Protein AF-A0AAE9D8G5-F1 (afdb_monomer_lite)

Organism: Caenorhabditis briggsae (NCBI:txid6238)

Secondary structure (DSSP, 8-state):
-------------------------HHHHHHHHHHHHHHTT---TT-STT-HHHHHHHHHHHHTTTHHHHHHHHHHHHHHHHHHGGGHHHHT-HHHHHHTT--HHHHHHHHHHHHHHHHIIIIITTT---STTHHHHHHHHHHHTT--

pLDDT: mean 81.02, std 20.53, range [37.41, 98.12]

Radius of gyration: 24.24 Å; chains: 1; bounding box: 33×82×68 Å

Sequence (148 aa):
MKFKVSILLIFGFLIGSASSSNLCISKTLSFCQYGFNQNLNVTSTTADWTNPGTLSFIIRSYYLQGIDGLLSVCNARQQFAQCLGDQYDSCMSKLNFIASGESPEDAQAYVQLFRTMEFDCDGGFIRETKILPFFWILKIFENSKKTF

Structure (mmCIF, N/CA/C/O backbone):
data_AF-A0AAE9D8G5-F1
#
_entry.id   AF-A0AAE9D8G5-F1
#
loop_
_atom_site.group_PDB
_atom_site.id
_atom_site.type_symbol
_atom_site.label_atom_id
_atom_site.label_alt_id
_atom_site.label_comp_id
_atom_site.label_asym_id
_atom_site.label_entity_id
_atom_site.label_seq_id
_atom_site.pdbx_PDB_ins_code
_atom_site.Cartn_x
_atom_site.Cartn_y
_atom_site.Cartn_z
_atom_site.occupancy
_atom_site.B_iso_or_equiv
_atom_site.auth_seq_id
_atom_site.auth_comp_id
_atom_site.auth_asym_id
_atom_site.auth_atom_id
_atom_site.pdbx_PDB_model_num
ATOM 1 N N . MET A 1 1 ? 1.315 -71.826 -17.702 1.00 37.41 1 MET A N 1
ATOM 2 C CA . MET A 1 1 ? 1.881 -70.710 -16.910 1.00 37.41 1 MET A CA 1
ATOM 3 C C . MET A 1 1 ? 3.084 -70.136 -17.647 1.00 37.41 1 MET A C 1
ATOM 5 O O . MET A 1 1 ? 4.025 -70.875 -17.896 1.00 37.41 1 MET A O 1
ATOM 9 N N . LYS A 1 2 ? 3.047 -68.858 -18.040 1.00 40.84 2 LYS A N 1
ATOM 10 C CA . LYS A 1 2 ? 4.221 -68.101 -18.507 1.00 40.84 2 LYS A CA 1
ATOM 11 C C . LYS A 1 2 ? 4.144 -66.714 -17.870 1.00 40.84 2 LYS A C 1
ATOM 13 O O . LYS A 1 2 ? 3.347 -65.888 -18.300 1.00 40.84 2 LYS A O 1
ATOM 18 N N . PHE A 1 3 ? 4.909 -66.508 -16.802 1.00 43.47 3 PHE A N 1
ATOM 19 C CA . PHE A 1 3 ? 5.072 -65.204 -16.162 1.00 43.47 3 PHE A CA 1
ATOM 20 C C . PHE A 1 3 ? 5.901 -64.314 -17.093 1.00 43.47 3 PHE A C 1
ATOM 22 O O . PHE A 1 3 ? 7.078 -64.586 -17.322 1.00 43.47 3 PHE A O 1
ATOM 29 N N . LYS A 1 4 ? 5.288 -63.273 -17.663 1.00 51.34 4 LYS A N 1
ATOM 30 C CA . LYS A 1 4 ? 6.019 -62.200 -18.342 1.00 51.34 4 LYS A CA 1
ATOM 31 C C . LYS A 1 4 ? 6.339 -61.121 -17.312 1.00 51.34 4 LYS A C 1
ATOM 33 O O . LYS A 1 4 ? 5.478 -60.331 -16.945 1.00 51.34 4 LYS A O 1
ATOM 38 N N . VAL A 1 5 ? 7.580 -61.134 -16.840 1.00 51.91 5 VAL A N 1
ATOM 39 C CA . VAL A 1 5 ? 8.195 -60.031 -16.097 1.00 51.91 5 VAL A CA 1
ATOM 40 C C . VAL A 1 5 ? 8.408 -58.892 -17.093 1.00 51.91 5 VAL A C 1
ATOM 42 O O . VAL A 1 5 ? 9.228 -59.013 -17.999 1.00 51.91 5 VAL A O 1
ATOM 45 N N . SER A 1 6 ? 7.621 -57.822 -16.972 1.00 51.94 6 SER A N 1
ATOM 46 C CA . SER A 1 6 ? 7.776 -56.615 -17.785 1.00 51.94 6 SER A CA 1
ATOM 47 C C . SER A 1 6 ? 8.553 -55.582 -16.974 1.00 51.94 6 SER A C 1
ATOM 49 O O . SER A 1 6 ? 8.077 -55.075 -15.961 1.00 51.94 6 SER A O 1
ATOM 51 N N . ILE A 1 7 ? 9.787 -55.345 -17.408 1.00 56.25 7 ILE A N 1
ATOM 52 C CA . ILE A 1 7 ? 10.752 -54.403 -16.845 1.00 56.25 7 ILE A CA 1
ATOM 53 C C . ILE A 1 7 ? 10.282 -52.954 -17.060 1.00 56.25 7 ILE A C 1
ATOM 55 O O . ILE A 1 7 ? 10.068 -52.513 -18.184 1.00 56.25 7 ILE A O 1
ATOM 59 N N . LEU A 1 8 ? 10.093 -52.265 -15.934 1.00 50.19 8 LEU A N 1
ATOM 60 C CA . LEU A 1 8 ? 10.511 -50.900 -15.595 1.00 50.19 8 LEU A CA 1
ATOM 61 C C . LEU A 1 8 ? 10.655 -49.856 -16.731 1.00 50.19 8 LEU A C 1
ATOM 63 O O . LEU A 1 8 ? 11.661 -49.826 -17.432 1.00 50.19 8 LEU A O 1
ATOM 67 N N . LEU A 1 9 ? 9.744 -48.877 -16.758 1.00 51.53 9 LEU A N 1
ATOM 68 C CA . LEU A 1 9 ? 10.058 -47.483 -17.101 1.00 51.53 9 LEU A CA 1
ATOM 69 C C . LEU A 1 9 ? 9.362 -46.573 -16.086 1.00 51.53 9 LEU A C 1
ATOM 71 O O . LEU A 1 9 ? 8.233 -46.127 -16.278 1.00 51.53 9 LEU A O 1
ATOM 75 N N . ILE A 1 10 ? 10.044 -46.331 -14.967 1.00 55.50 10 ILE A N 1
ATOM 76 C CA . ILE A 1 10 ? 9.707 -45.246 -14.046 1.00 55.50 10 ILE A CA 1
ATOM 77 C C . ILE A 1 10 ? 10.152 -43.964 -14.754 1.00 55.50 10 ILE A C 1
ATOM 79 O O . ILE A 1 10 ? 11.302 -43.548 -14.639 1.00 55.50 10 ILE A O 1
ATOM 83 N N . PHE A 1 11 ? 9.261 -43.358 -15.538 1.00 58.25 11 PHE A N 1
ATOM 84 C CA . PHE A 1 11 ? 9.420 -41.958 -15.914 1.00 58.25 11 PHE A CA 1
ATOM 85 C C . PHE A 1 11 ? 9.194 -41.138 -14.646 1.00 58.25 11 PHE A C 1
ATOM 87 O O . PHE A 1 11 ? 8.063 -40.842 -14.266 1.00 58.25 11 PHE A O 1
ATOM 94 N N . GLY A 1 12 ? 10.290 -40.821 -13.956 1.00 50.56 12 GLY A N 1
ATOM 95 C CA . GLY A 1 12 ? 10.314 -39.756 -12.969 1.00 50.56 12 GLY A CA 1
ATOM 96 C C . GLY A 1 12 ? 9.945 -38.461 -13.677 1.00 50.56 12 GLY A C 1
ATOM 97 O O . GLY A 1 12 ? 10.783 -37.839 -14.324 1.00 50.56 12 GLY A O 1
ATOM 98 N N . PHE A 1 13 ? 8.670 -38.090 -13.600 1.00 47.91 13 PHE A N 1
ATOM 99 C CA . PHE A 1 13 ? 8.194 -36.787 -14.023 1.00 47.91 13 PHE A CA 1
ATOM 100 C C . PHE A 1 13 ? 8.723 -35.768 -13.010 1.00 47.91 13 PHE A C 1
ATOM 102 O O . PHE A 1 13 ? 8.093 -35.471 -11.998 1.00 47.91 13 PHE A O 1
ATOM 109 N N . LEU A 1 14 ? 9.943 -35.286 -13.253 1.00 47.66 14 LEU A N 1
ATOM 110 C CA . LEU A 1 14 ? 10.435 -34.056 -12.656 1.00 47.66 14 LEU A CA 1
ATOM 111 C C . LEU A 1 14 ? 9.618 -32.920 -13.276 1.00 47.66 14 LEU A C 1
ATOM 113 O O . LEU A 1 14 ? 9.985 -32.375 -14.315 1.00 47.66 14 LEU A O 1
ATOM 117 N N . ILE A 1 15 ? 8.497 -32.570 -12.645 1.00 57.28 15 ILE A N 1
ATOM 118 C CA . ILE A 1 15 ? 7.865 -31.263 -12.848 1.00 57.28 15 ILE A CA 1
ATOM 119 C C . ILE A 1 15 ? 8.787 -30.255 -12.169 1.00 57.28 15 ILE A C 1
ATOM 121 O O . ILE A 1 15 ? 8.600 -29.868 -11.020 1.00 57.28 15 ILE A O 1
ATOM 125 N N . GLY A 1 16 ? 9.860 -29.885 -12.865 1.00 53.97 16 GLY A N 1
ATOM 126 C CA . GLY A 1 16 ? 10.497 -28.610 -12.615 1.00 53.97 16 GLY A CA 1
ATOM 127 C C . GLY A 1 16 ? 9.493 -27.556 -13.046 1.00 53.97 16 GLY A C 1
ATOM 128 O O . GLY A 1 16 ? 9.346 -27.309 -14.241 1.00 53.97 16 GLY A O 1
ATOM 129 N N . SER A 1 17 ? 8.759 -26.982 -12.095 1.00 56.28 17 SER A N 1
ATOM 130 C CA . SER A 1 17 ? 8.042 -25.737 -12.335 1.00 56.28 17 SER A CA 1
ATOM 131 C C . SER A 1 17 ? 9.096 -24.737 -12.792 1.00 56.28 17 SER A C 1
ATOM 133 O O . SER A 1 17 ? 9.948 -24.331 -12.002 1.00 56.28 17 SER A O 1
ATOM 135 N N . ALA A 1 18 ? 9.104 -24.392 -14.078 1.00 46.31 18 ALA A N 1
ATOM 136 C CA . ALA A 1 18 ? 9.821 -23.216 -14.522 1.00 46.31 18 ALA A CA 1
ATOM 137 C C . ALA A 1 18 ? 9.158 -22.051 -13.792 1.00 46.31 18 ALA A C 1
ATOM 139 O O . ALA A 1 18 ? 8.040 -21.667 -14.128 1.00 46.31 18 ALA A O 1
ATOM 140 N N . SER A 1 19 ? 9.803 -21.549 -12.740 1.00 48.16 19 SER A N 1
ATOM 141 C CA . SER A 1 19 ? 9.440 -20.276 -12.145 1.00 48.16 19 SER A CA 1
ATOM 142 C C . SER A 1 19 ? 9.637 -19.251 -13.251 1.00 48.16 19 SER A C 1
ATOM 144 O O . SER A 1 19 ? 10.757 -18.802 -13.492 1.00 48.16 19 SER A O 1
ATOM 146 N N . SER A 1 20 ? 8.572 -18.925 -13.983 1.00 49.62 20 SER A N 1
ATOM 147 C CA . SER A 1 20 ? 8.524 -17.673 -14.712 1.00 49.62 20 SER A CA 1
ATOM 148 C C . SER A 1 20 ? 8.760 -16.623 -13.642 1.00 49.62 20 SER A C 1
ATOM 150 O O . SER A 1 20 ? 7.892 -16.378 -12.806 1.00 49.62 20 SER A O 1
ATOM 152 N N . SER A 1 21 ? 9.971 -16.077 -13.584 1.00 56.88 21 SER A N 1
ATOM 153 C CA . SER A 1 2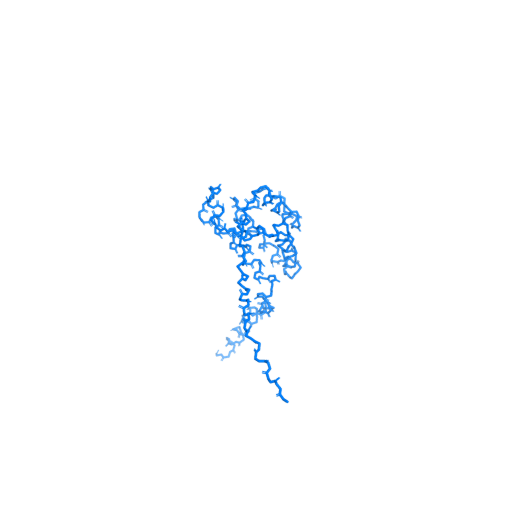1 ? 10.229 -14.858 -12.843 1.00 56.88 21 SER A CA 1
ATOM 154 C C . SER A 1 21 ? 9.389 -13.796 -13.539 1.00 56.88 21 SER A C 1
ATOM 156 O O . SER A 1 21 ? 9.863 -13.141 -14.467 1.00 56.88 21 SER A O 1
ATOM 158 N N . ASN A 1 22 ? 8.104 -13.725 -13.188 1.00 72.62 22 ASN A N 1
ATOM 159 C CA . ASN A 1 22 ? 7.222 -12.683 -13.662 1.00 72.62 22 ASN A CA 1
ATOM 160 C C . ASN A 1 22 ? 7.866 -11.411 -13.140 1.00 72.62 22 ASN A C 1
ATOM 162 O O . ASN A 1 22 ? 8.014 -11.238 -11.938 1.00 72.62 22 ASN A O 1
ATOM 166 N N . LEU A 1 23 ? 8.426 -10.619 -14.046 1.00 86.62 23 LEU A N 1
ATOM 167 C CA . LEU A 1 23 ? 9.041 -9.354 -13.689 1.00 86.62 23 LEU A CA 1
ATOM 168 C C . LEU A 1 23 ? 7.915 -8.391 -13.325 1.00 86.62 23 LEU A C 1
ATOM 170 O O . LEU A 1 23 ? 6.863 -8.410 -13.967 1.00 86.62 23 LEU A O 1
ATOM 174 N N . CYS A 1 24 ? 8.144 -7.533 -12.333 1.00 92.44 24 CYS A N 1
ATOM 175 C CA . CYS A 1 24 ? 7.168 -6.504 -12.025 1.00 92.44 24 CYS A CA 1
ATOM 176 C C . CYS A 1 24 ? 7.131 -5.470 -13.152 1.00 92.44 24 CYS A C 1
ATOM 178 O O . CYS A 1 24 ? 8.108 -4.758 -13.395 1.00 92.44 24 CYS A O 1
ATOM 180 N N . ILE A 1 25 ? 5.993 -5.353 -13.831 1.00 94.06 25 ILE A N 1
ATOM 181 C CA . ILE A 1 25 ? 5.756 -4.288 -14.800 1.00 94.06 25 ILE A CA 1
ATOM 182 C C . ILE A 1 25 ? 5.254 -3.066 -14.027 1.00 94.06 25 ILE A C 1
ATOM 184 O O . ILE A 1 25 ? 4.097 -3.021 -13.607 1.00 94.06 25 ILE A O 1
ATOM 188 N N . SER A 1 26 ? 6.097 -2.038 -13.880 1.00 92.25 26 SER A N 1
ATOM 189 C CA . SER A 1 26 ? 5.781 -0.842 -13.077 1.00 92.25 26 SER A CA 1
ATOM 190 C C . SER A 1 26 ? 4.460 -0.184 -13.481 1.00 92.25 26 SER A C 1
ATOM 192 O O . SER A 1 26 ? 3.697 0.243 -12.623 1.00 92.25 26 SER A O 1
ATOM 194 N N . LYS A 1 27 ? 4.131 -0.166 -14.781 1.00 94.69 27 LYS A N 1
ATOM 195 C CA . LYS A 1 27 ? 2.856 0.378 -15.277 1.00 94.69 27 LYS A CA 1
ATOM 196 C C . LYS A 1 27 ? 1.641 -0.401 -14.760 1.00 94.69 27 LYS A C 1
ATOM 198 O O . LYS A 1 27 ? 0.621 0.211 -14.450 1.00 94.69 27 LYS A O 1
ATOM 203 N N . THR A 1 28 ? 1.748 -1.726 -14.664 1.00 95.88 28 THR A N 1
ATOM 204 C CA . THR A 1 28 ? 0.700 -2.577 -14.091 1.00 95.88 28 THR A CA 1
ATOM 205 C C . THR A 1 28 ? 0.568 -2.307 -12.599 1.00 95.88 28 THR A C 1
ATOM 207 O O . THR A 1 28 ? -0.543 -2.085 -12.131 1.00 95.88 28 THR A O 1
ATOM 210 N N . LEU A 1 29 ? 1.684 -2.209 -11.870 1.00 96.19 29 LEU A N 1
ATOM 211 C CA . LEU A 1 29 ? 1.673 -1.848 -10.450 1.00 96.19 29 LEU A CA 1
ATOM 212 C C . LEU A 1 29 ? 1.006 -0.488 -10.198 1.00 96.19 29 LEU A C 1
ATOM 214 O O . LEU A 1 29 ? 0.118 -0.400 -9.353 1.00 96.19 29 LEU A O 1
ATOM 218 N N . SER A 1 30 ? 1.351 0.549 -10.968 1.00 96.12 30 SER A N 1
ATOM 219 C CA . SER A 1 30 ? 0.707 1.865 -10.865 1.00 96.12 30 SER A CA 1
ATOM 220 C C . SER A 1 30 ? -0.793 1.807 -11.151 1.00 96.12 30 SER A C 1
ATOM 222 O O . SER A 1 30 ? -1.580 2.425 -10.438 1.00 96.12 30 SER A O 1
ATOM 224 N N . PHE A 1 31 ? -1.206 1.050 -12.170 1.00 97.12 31 PHE A N 1
ATOM 225 C CA . PHE A 1 31 ? -2.619 0.875 -12.499 1.00 97.12 31 PHE A CA 1
ATOM 226 C C . PHE A 1 31 ? -3.383 0.153 -11.379 1.00 97.12 31 PHE A C 1
ATOM 228 O O . PHE A 1 31 ? -4.457 0.599 -10.977 1.00 97.12 31 PHE A O 1
ATOM 235 N N . CYS A 1 32 ? -2.814 -0.919 -10.827 1.00 97.94 32 CYS A N 1
ATOM 236 C CA . CYS A 1 32 ? -3.433 -1.665 -9.737 1.00 97.94 32 CYS A CA 1
ATOM 237 C C . CYS A 1 32 ? -3.498 -0.844 -8.445 1.00 97.94 32 CYS A C 1
ATOM 239 O O . CYS A 1 32 ? -4.531 -0.849 -7.779 1.00 97.94 32 CYS A O 1
ATOM 241 N N . GLN A 1 33 ? -2.451 -0.079 -8.119 1.00 97.38 33 GLN A N 1
ATOM 242 C CA . GLN A 1 33 ? -2.463 0.855 -6.989 1.00 97.38 33 GLN A CA 1
ATOM 243 C C . GLN A 1 33 ? -3.539 1.932 -7.158 1.00 97.38 33 GLN A C 1
ATOM 245 O O . GLN A 1 33 ? -4.251 2.253 -6.207 1.00 97.38 33 GLN A O 1
ATOM 250 N N . TYR A 1 34 ? -3.701 2.469 -8.368 1.00 96.56 34 TYR A N 1
ATOM 251 C CA . TYR A 1 34 ? -4.784 3.403 -8.654 1.00 96.56 34 TYR A CA 1
ATOM 252 C C . TYR A 1 34 ? -6.156 2.757 -8.415 1.00 96.56 34 TYR A C 1
ATOM 254 O O . TYR A 1 34 ? -6.986 3.341 -7.723 1.00 96.56 34 TYR A O 1
ATOM 262 N N . GLY A 1 35 ? -6.376 1.535 -8.911 1.00 97.19 35 GLY A N 1
ATOM 263 C CA . GLY A 1 35 ? -7.609 0.779 -8.667 1.00 97.19 35 GLY A CA 1
ATOM 264 C C . GLY A 1 35 ? -7.877 0.534 -7.178 1.00 97.19 35 GLY A C 1
ATOM 265 O O . GLY A 1 35 ? -8.991 0.757 -6.710 1.00 97.19 35 GLY A O 1
ATOM 266 N N . PHE A 1 36 ? -6.846 0.167 -6.412 1.00 97.88 36 PHE A N 1
ATOM 267 C CA . PHE A 1 36 ? -6.927 0.037 -4.954 1.00 97.88 36 PHE A CA 1
ATOM 268 C C . PHE A 1 36 ? -7.401 1.338 -4.293 1.00 97.88 36 PHE A C 1
ATOM 270 O O . PHE A 1 36 ? -8.338 1.325 -3.494 1.00 97.88 36 PHE A O 1
ATOM 277 N N . ASN A 1 37 ? -6.811 2.471 -4.681 1.00 96.94 37 ASN A N 1
ATOM 278 C CA . ASN A 1 37 ? -7.190 3.784 -4.168 1.00 96.94 37 ASN A CA 1
ATOM 279 C C . ASN A 1 37 ? -8.636 4.145 -4.540 1.00 96.94 37 ASN A C 1
ATOM 281 O O . ASN A 1 37 ? -9.374 4.631 -3.687 1.00 96.94 37 ASN A O 1
ATOM 285 N N . GLN A 1 38 ? -9.073 3.864 -5.772 1.00 96.69 38 GLN A N 1
ATOM 286 C CA . GLN A 1 38 ? -10.459 4.107 -6.193 1.00 96.69 38 GLN A CA 1
ATOM 287 C C . GLN A 1 38 ? -11.464 3.261 -5.403 1.00 96.69 38 GLN A C 1
ATOM 289 O O . GLN A 1 38 ? -12.484 3.784 -4.966 1.00 96.69 38 GLN A O 1
ATOM 294 N N . ASN A 1 39 ? -11.155 1.988 -5.143 1.00 96.12 39 ASN A N 1
ATOM 295 C CA . ASN A 1 39 ? -12.020 1.097 -4.362 1.00 96.12 39 ASN A CA 1
ATOM 296 C C . ASN A 1 39 ? -12.220 1.553 -2.910 1.00 96.12 39 ASN A C 1
ATOM 298 O O . ASN A 1 39 ? -13.208 1.187 -2.277 1.00 96.12 39 ASN A O 1
ATOM 302 N N . LEU A 1 40 ? -11.291 2.356 -2.391 1.00 96.44 40 LEU A N 1
ATOM 303 C CA . LEU A 1 40 ? -11.346 2.965 -1.065 1.00 96.44 40 LEU A CA 1
ATOM 304 C C . LEU A 1 40 ? -11.627 4.472 -1.129 1.00 96.44 40 LEU A C 1
ATOM 306 O O . LEU A 1 40 ? -11.335 5.185 -0.169 1.00 96.44 40 LEU A O 1
ATOM 310 N N . ASN A 1 41 ? -12.155 4.986 -2.245 1.00 95.12 41 ASN A N 1
ATOM 311 C CA . ASN A 1 41 ? -12.456 6.410 -2.436 1.00 95.12 41 ASN A CA 1
ATOM 312 C C . ASN A 1 41 ? -11.310 7.346 -1.992 1.00 95.12 41 ASN A C 1
ATOM 314 O O . ASN A 1 41 ? -11.535 8.435 -1.460 1.00 95.12 41 ASN A O 1
ATOM 318 N N . VAL A 1 42 ? -10.062 6.910 -2.174 1.00 92.69 42 VAL A N 1
ATOM 319 C CA . VAL A 1 42 ? -8.872 7.655 -1.776 1.00 92.69 42 VAL A CA 1
ATOM 320 C C . VAL A 1 42 ? -8.585 8.710 -2.830 1.00 92.69 42 VAL A C 1
ATOM 322 O O . VAL A 1 42 ? -8.228 8.403 -3.965 1.00 92.69 42 VAL A O 1
ATOM 325 N N . THR A 1 43 ? -8.729 9.973 -2.441 1.00 87.69 43 THR A N 1
ATOM 326 C CA . THR A 1 43 ? -8.502 11.130 -3.320 1.00 87.69 43 THR A CA 1
ATOM 327 C C . THR A 1 43 ? -7.044 11.584 -3.354 1.00 87.69 43 THR A C 1
ATOM 329 O O . THR A 1 43 ? -6.659 12.345 -4.239 1.00 87.69 43 THR A O 1
ATOM 332 N N . SER A 1 44 ? -6.222 11.124 -2.406 1.00 87.44 44 SER A N 1
ATOM 333 C CA . SER A 1 44 ? -4.799 11.452 -2.368 1.00 87.44 44 SER A CA 1
ATOM 334 C C . SER A 1 44 ? -4.050 10.738 -3.489 1.00 87.44 44 SER A C 1
ATOM 336 O O . SER A 1 44 ? -3.996 9.508 -3.534 1.00 87.44 44 SER A O 1
ATOM 338 N N . THR A 1 45 ? -3.414 11.515 -4.364 1.00 83.38 45 THR A N 1
ATOM 339 C CA . THR A 1 45 ? -2.566 10.999 -5.447 1.00 83.38 45 THR A CA 1
ATOM 340 C C . THR A 1 45 ? -1.227 10.460 -4.957 1.00 83.38 45 THR A C 1
ATOM 342 O O . THR A 1 45 ? -0.514 9.861 -5.747 1.00 83.38 45 THR A O 1
ATOM 345 N N . THR A 1 46 ? -0.876 10.684 -3.686 1.00 89.50 46 THR A N 1
ATOM 346 C CA . THR A 1 46 ? 0.370 10.200 -3.073 1.00 89.50 46 THR A CA 1
ATOM 347 C C . THR A 1 46 ? 0.128 9.038 -2.114 1.00 89.50 46 THR A C 1
ATOM 349 O O . THR A 1 46 ? 1.023 8.655 -1.377 1.00 89.50 46 THR A O 1
ATOM 352 N N . ALA A 1 47 ? -1.085 8.491 -2.031 1.00 93.12 47 ALA A N 1
ATOM 353 C CA . ALA A 1 47 ? -1.352 7.318 -1.203 1.00 93.12 47 ALA A CA 1
ATOM 354 C C . ALA A 1 47 ? -0.883 6.042 -1.929 1.00 93.12 47 ALA A C 1
ATOM 356 O O . ALA A 1 47 ? -1.697 5.277 -2.443 1.00 93.12 47 ALA A O 1
ATOM 357 N N . ASP A 1 48 ? 0.431 5.850 -2.019 1.00 95.50 48 ASP A N 1
ATOM 358 C CA . ASP A 1 48 ? 1.088 4.741 -2.718 1.00 95.50 48 ASP A CA 1
ATOM 359 C C . ASP A 1 48 ? 2.432 4.367 -2.052 1.00 95.50 48 ASP A C 1
ATOM 361 O O . ASP A 1 48 ? 2.683 4.713 -0.893 1.00 95.50 48 ASP A O 1
ATOM 365 N N . TRP A 1 49 ? 3.284 3.620 -2.762 1.00 95.19 49 TRP A N 1
ATOM 366 C CA . TRP A 1 49 ? 4.599 3.186 -2.276 1.00 95.19 49 TRP A CA 1
ATOM 367 C C . TRP A 1 49 ? 5.609 4.322 -2.085 1.00 95.19 49 TRP A C 1
ATOM 369 O O . TRP A 1 49 ? 6.571 4.119 -1.353 1.00 95.19 49 TRP A O 1
ATOM 379 N N . THR A 1 50 ? 5.384 5.496 -2.683 1.00 95.12 50 THR A N 1
ATOM 380 C CA . THR A 1 50 ? 6.240 6.685 -2.513 1.00 95.12 50 THR A CA 1
ATOM 381 C C . THR A 1 50 ? 5.944 7.424 -1.205 1.00 95.12 50 THR A C 1
ATOM 383 O O . THR A 1 50 ? 6.746 8.223 -0.726 1.00 95.12 50 THR A O 1
ATOM 386 N N . ASN A 1 51 ? 4.772 7.183 -0.604 1.00 95.88 51 ASN A N 1
ATOM 387 C CA . ASN A 1 51 ? 4.393 7.744 0.692 1.00 95.88 51 ASN A CA 1
ATOM 388 C C . ASN A 1 51 ? 3.512 6.749 1.477 1.00 95.88 51 ASN A C 1
ATOM 390 O O . ASN A 1 51 ? 2.307 6.967 1.691 1.00 95.88 51 ASN A O 1
ATOM 394 N N . PRO A 1 52 ? 4.119 5.647 1.958 1.00 96.06 52 PRO A N 1
ATOM 395 C CA . PRO A 1 52 ? 3.406 4.594 2.675 1.00 96.06 52 PRO A CA 1
ATOM 396 C C . PRO A 1 52 ? 2.805 5.077 3.996 1.00 96.06 52 PRO A C 1
ATOM 398 O O . PRO A 1 52 ? 1.833 4.490 4.472 1.00 96.06 52 PRO A O 1
ATOM 401 N N . GLY A 1 53 ? 3.333 6.154 4.587 1.00 96.12 53 GLY A N 1
ATOM 402 C CA . GLY A 1 53 ? 2.761 6.781 5.780 1.00 96.12 53 GLY A CA 1
ATOM 403 C C . GLY A 1 53 ? 1.365 7.354 5.527 1.00 96.12 53 GLY A C 1
ATOM 404 O O . GLY A 1 53 ? 0.443 7.100 6.306 1.00 96.12 53 GLY A O 1
ATOM 405 N N . THR A 1 54 ? 1.182 8.061 4.407 1.00 96.38 54 THR A N 1
ATOM 406 C CA . THR A 1 54 ? -0.131 8.588 3.997 1.00 96.38 54 THR A CA 1
ATOM 407 C C . THR A 1 54 ? -1.109 7.452 3.734 1.00 96.38 54 THR A C 1
ATOM 409 O O . THR A 1 54 ? -2.227 7.468 4.252 1.00 96.38 54 THR A O 1
ATOM 412 N N . LEU A 1 55 ? -0.674 6.432 2.989 1.00 96.81 55 LEU A N 1
ATOM 413 C CA . LEU A 1 55 ? -1.497 5.259 2.714 1.00 96.81 55 LEU A CA 1
ATOM 414 C C . LEU A 1 55 ? -1.902 4.541 4.013 1.00 96.81 55 LEU A C 1
ATOM 416 O O . LEU A 1 55 ? -3.083 4.290 4.236 1.00 96.81 55 LEU A O 1
ATOM 420 N N . SER A 1 56 ? -0.953 4.300 4.921 1.00 96.31 56 SER A N 1
ATOM 421 C CA . SER A 1 56 ? -1.204 3.653 6.218 1.00 96.31 56 SER A CA 1
ATOM 422 C C . SER A 1 56 ? -2.201 4.429 7.079 1.00 96.31 56 SER A C 1
ATOM 424 O O . SER A 1 56 ? -3.071 3.831 7.714 1.00 96.31 56 SER A O 1
ATOM 426 N N . PHE A 1 57 ? -2.105 5.762 7.100 1.00 95.94 57 PHE A N 1
ATOM 427 C CA . PHE A 1 57 ? -3.049 6.614 7.823 1.00 95.94 57 PHE A CA 1
ATOM 428 C C . PHE A 1 57 ? -4.478 6.460 7.286 1.00 95.94 57 PHE A C 1
ATOM 430 O O . PHE A 1 57 ? -5.426 6.327 8.064 1.00 95.94 57 PHE A O 1
ATOM 437 N N . ILE A 1 58 ? -4.627 6.412 5.962 1.00 96.00 58 ILE A N 1
ATOM 438 C CA . ILE A 1 58 ? -5.918 6.225 5.296 1.00 96.00 58 ILE A CA 1
ATOM 439 C C . ILE A 1 58 ? -6.486 4.834 5.592 1.00 96.00 58 ILE A C 1
ATOM 441 O O . ILE A 1 58 ? -7.629 4.736 6.036 1.00 96.00 58 ILE A O 1
ATOM 445 N N . ILE A 1 59 ? -5.700 3.764 5.440 1.00 96.38 59 ILE A N 1
ATOM 446 C CA . ILE A 1 59 ? -6.150 2.396 5.756 1.00 96.38 59 ILE A CA 1
ATOM 447 C C . ILE A 1 59 ? -6.567 2.271 7.221 1.00 96.38 59 ILE A C 1
ATOM 449 O O . ILE A 1 59 ? -7.621 1.716 7.530 1.00 96.38 59 ILE A O 1
ATOM 453 N N . ARG A 1 60 ? -5.813 2.877 8.141 1.00 95.06 60 ARG A N 1
ATOM 454 C CA . ARG A 1 60 ? -6.188 2.901 9.558 1.00 95.06 60 ARG A CA 1
ATOM 455 C C . ARG A 1 60 ? -7.537 3.585 9.790 1.00 95.06 60 ARG A C 1
ATOM 457 O O . ARG A 1 60 ? -8.289 3.146 10.656 1.00 95.06 60 ARG A O 1
ATOM 464 N N . SER A 1 61 ? -7.866 4.630 9.030 1.00 95.62 61 SER A N 1
ATOM 465 C CA . SER A 1 61 ? -9.172 5.295 9.135 1.00 95.62 61 SER A CA 1
ATOM 466 C C . SER A 1 61 ? -10.342 4.381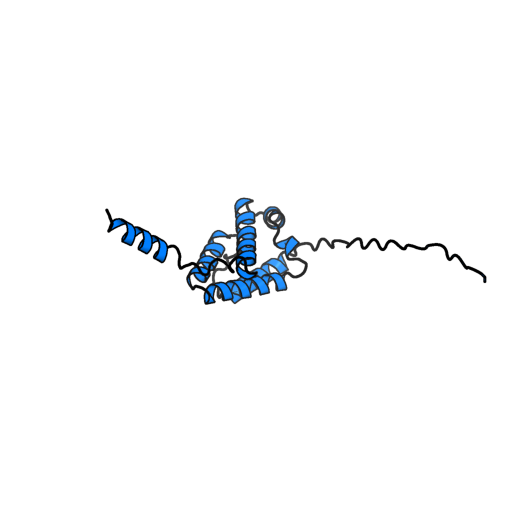 8.745 1.00 95.62 61 SER A C 1
ATOM 468 O O . SER A 1 61 ? -11.423 4.515 9.314 1.00 95.62 61 SER A O 1
ATOM 470 N N . TYR A 1 62 ? -10.117 3.410 7.850 1.00 95.69 62 TYR A N 1
ATOM 471 C CA . TYR A 1 62 ? -11.082 2.353 7.546 1.00 95.69 62 TYR A CA 1
ATOM 472 C C . TYR A 1 62 ? -11.200 1.355 8.695 1.00 95.69 62 TYR A C 1
ATOM 474 O O . TYR A 1 62 ? -12.307 1.037 9.114 1.00 95.69 62 TYR A O 1
ATOM 482 N N . TYR A 1 63 ? -10.087 0.922 9.285 1.00 91.00 63 TYR A N 1
ATOM 483 C CA . TYR A 1 63 ? -10.128 -0.000 10.428 1.00 91.00 63 TYR A CA 1
ATOM 484 C C . TYR A 1 63 ? -10.878 0.570 11.642 1.00 91.00 63 TYR A C 1
ATOM 486 O O . TYR A 1 63 ? -11.541 -0.170 12.367 1.00 91.00 63 TYR A O 1
ATOM 494 N N . LEU A 1 64 ? -10.852 1.891 11.842 1.00 93.06 64 LEU A N 1
ATOM 495 C CA . LEU A 1 64 ? -11.625 2.555 12.899 1.00 93.06 64 LEU A CA 1
ATOM 496 C C . LEU A 1 64 ? -13.148 2.523 12.676 1.00 93.06 64 LEU A C 1
ATOM 498 O O . LEU A 1 64 ? -13.895 2.749 13.626 1.00 93.06 64 LEU A O 1
ATOM 502 N N . GLN A 1 65 ? -13.616 2.217 11.463 1.00 91.88 65 GLN A N 1
ATOM 503 C CA . GLN A 1 65 ? -15.043 2.056 11.144 1.00 91.88 65 GLN A CA 1
ATOM 504 C C . GLN A 1 65 ? -15.570 0.658 11.516 1.00 91.88 65 GLN A C 1
ATOM 506 O O . GLN A 1 65 ? -16.744 0.361 11.312 1.00 91.88 65 GLN A O 1
ATOM 511 N N . GLY A 1 66 ? -14.723 -0.209 12.080 1.00 89.88 66 GLY A N 1
ATOM 512 C CA . GLY A 1 66 ? -15.098 -1.561 12.471 1.00 89.88 66 GLY A CA 1
ATOM 513 C C . GLY A 1 66 ? -15.178 -2.511 11.277 1.00 89.88 66 GLY A C 1
ATOM 514 O O . GLY A 1 66 ? -14.383 -2.422 10.340 1.00 89.88 66 GLY A O 1
ATOM 515 N N . ILE A 1 67 ? -16.120 -3.456 11.329 1.00 89.81 67 ILE A N 1
ATOM 516 C CA . ILE A 1 67 ? -16.163 -4.582 10.386 1.00 89.81 67 ILE A CA 1
ATOM 517 C C . ILE A 1 67 ? -16.433 -4.152 8.940 1.00 89.81 67 ILE A C 1
ATOM 519 O O . ILE A 1 67 ? -15.849 -4.727 8.028 1.00 89.81 67 ILE A O 1
ATOM 523 N N . ASP A 1 68 ? -17.239 -3.110 8.725 1.00 92.12 68 ASP A N 1
ATOM 524 C CA . ASP A 1 68 ? -17.558 -2.615 7.380 1.00 92.12 68 ASP A CA 1
ATOM 525 C C . ASP A 1 68 ? -16.337 -1.962 6.717 1.00 92.12 68 ASP A C 1
ATOM 527 O O . ASP A 1 68 ? -16.060 -2.169 5.531 1.00 92.12 68 ASP A O 1
ATOM 531 N N . GLY A 1 69 ? -15.553 -1.213 7.498 1.00 93.94 69 GLY A N 1
ATOM 532 C CA . GLY A 1 69 ? -14.311 -0.616 7.021 1.00 93.94 69 GLY A CA 1
ATOM 533 C C . GLY A 1 69 ? -13.226 -1.659 6.763 1.00 93.94 69 GLY A C 1
ATOM 534 O O . GLY A 1 69 ? -12.560 -1.602 5.729 1.00 93.94 69 GLY A O 1
ATOM 535 N N . LEU A 1 70 ? -13.102 -2.662 7.640 1.00 94.00 70 LEU A N 1
ATOM 536 C CA . LEU A 1 70 ? -12.228 -3.814 7.407 1.00 94.00 70 LEU A CA 1
ATOM 537 C C . LEU A 1 70 ? -12.615 -4.553 6.118 1.00 94.00 70 LEU A C 1
ATOM 539 O O . LEU A 1 70 ? -11.759 -4.793 5.271 1.00 94.00 70 LEU A O 1
ATOM 543 N N . LEU A 1 71 ? -13.902 -4.855 5.927 1.00 94.06 71 LEU A N 1
ATOM 544 C CA . LEU A 1 71 ? -14.392 -5.532 4.726 1.00 94.06 71 LEU A CA 1
ATOM 545 C C . LEU A 1 71 ? -14.097 -4.725 3.453 1.00 94.06 71 LEU A C 1
ATOM 547 O O . LEU A 1 71 ? -13.728 -5.302 2.429 1.00 94.06 71 LEU A O 1
ATOM 551 N N . SER A 1 72 ? -14.199 -3.396 3.524 1.00 96.62 72 SER A N 1
ATOM 552 C CA . SER A 1 72 ? -13.857 -2.500 2.414 1.00 96.62 72 SER A CA 1
ATOM 553 C C . SER A 1 72 ? -12.374 -2.598 2.042 1.00 96.62 72 SER A C 1
ATOM 555 O O . SER A 1 72 ? -12.044 -2.780 0.867 1.00 96.62 72 SER A O 1
ATOM 557 N N . VAL A 1 73 ? -11.479 -2.560 3.038 1.00 96.88 73 VAL A N 1
ATOM 558 C CA . VAL A 1 73 ? -10.030 -2.751 2.842 1.00 96.88 73 VAL A CA 1
ATOM 559 C C . VAL A 1 73 ? -9.737 -4.125 2.247 1.00 96.88 73 VAL A C 1
ATOM 561 O O . VAL A 1 73 ? -8.967 -4.225 1.293 1.00 96.88 73 VAL A O 1
ATOM 564 N N . CYS A 1 74 ? -10.397 -5.172 2.738 1.00 96.75 74 CYS A N 1
ATOM 565 C CA . CYS A 1 74 ? -10.203 -6.528 2.239 1.00 96.75 74 CYS A CA 1
ATOM 566 C C . CYS A 1 74 ? -10.645 -6.715 0.797 1.00 96.75 74 CYS A C 1
ATOM 568 O O . CYS A 1 74 ? -9.913 -7.306 0.003 1.00 96.75 74 CYS A O 1
ATOM 570 N N . ASN A 1 75 ? -11.797 -6.161 0.427 1.00 96.56 75 ASN A N 1
ATOM 571 C CA . ASN A 1 75 ? -12.252 -6.178 -0.955 1.00 96.56 75 ASN A CA 1
ATOM 572 C C . ASN A 1 75 ? -11.265 -5.436 -1.874 1.00 96.56 75 ASN A C 1
ATOM 574 O O . ASN A 1 75 ? -10.864 -5.966 -2.909 1.00 96.56 75 ASN A O 1
ATOM 578 N N . ALA A 1 76 ? -10.804 -4.247 -1.473 1.00 98.00 76 ALA A N 1
ATOM 579 C CA . ALA A 1 76 ? -9.832 -3.480 -2.249 1.00 98.00 76 ALA A CA 1
ATOM 580 C C . ALA A 1 76 ? -8.487 -4.215 -2.392 1.00 98.00 76 ALA A C 1
ATOM 582 O O . ALA A 1 76 ? -7.945 -4.296 -3.496 1.00 98.00 76 ALA A O 1
ATOM 583 N N . ARG A 1 77 ? -7.970 -4.803 -1.305 1.00 97.31 77 ARG A N 1
ATOM 584 C CA . ARG A 1 77 ? -6.727 -5.591 -1.303 1.00 97.31 77 ARG A CA 1
ATOM 585 C C . ARG A 1 77 ? -6.844 -6.831 -2.185 1.00 97.31 77 ARG A C 1
ATOM 587 O O . ARG A 1 77 ? -5.919 -7.126 -2.938 1.00 97.31 77 ARG A O 1
ATOM 594 N N . GLN A 1 78 ? -7.974 -7.533 -2.134 1.00 96.62 78 GLN A N 1
ATOM 595 C CA . GLN A 1 78 ? -8.215 -8.698 -2.982 1.00 96.62 78 GLN A CA 1
ATOM 596 C C . GLN A 1 78 ? -8.224 -8.319 -4.467 1.00 96.62 78 GLN A C 1
ATOM 598 O O . GLN A 1 78 ? -7.592 -8.993 -5.279 1.00 96.62 78 GLN A O 1
ATOM 603 N N . GLN A 1 79 ? -8.881 -7.214 -4.824 1.00 97.81 79 GLN A N 1
ATOM 604 C CA . GLN A 1 79 ? -8.886 -6.710 -6.199 1.00 97.81 79 GLN A CA 1
ATOM 605 C C . GLN A 1 79 ? -7.500 -6.238 -6.651 1.00 97.81 79 GLN A C 1
ATOM 607 O O . GLN A 1 79 ? -7.120 -6.468 -7.796 1.00 97.81 79 GLN A O 1
ATOM 612 N N . PHE A 1 80 ? -6.713 -5.633 -5.758 1.00 98.12 80 PHE A N 1
ATOM 613 C CA . PHE A 1 80 ? -5.321 -5.277 -6.035 1.00 98.12 80 PHE A CA 1
ATOM 614 C C . PHE A 1 80 ? -4.468 -6.514 -6.346 1.00 98.12 80 PHE A C 1
ATOM 616 O O . PHE A 1 80 ? -3.765 -6.538 -7.357 1.00 98.12 80 PHE A O 1
ATOM 623 N N . ALA A 1 81 ? -4.578 -7.565 -5.527 1.00 96.75 81 ALA A N 1
ATOM 624 C CA . ALA A 1 81 ? -3.873 -8.823 -5.755 1.00 96.75 81 ALA A CA 1
ATOM 625 C C . ALA A 1 81 ? -4.295 -9.484 -7.078 1.00 96.75 81 ALA A C 1
ATOM 627 O O . ALA A 1 81 ? -3.444 -9.901 -7.860 1.00 96.75 81 ALA A O 1
ATOM 628 N N . GLN A 1 82 ? -5.597 -9.501 -7.379 1.00 96.44 82 GLN A N 1
ATOM 629 C CA . GLN A 1 82 ? -6.125 -10.011 -8.650 1.00 96.44 82 GLN A CA 1
ATOM 630 C C . GLN A 1 82 ? -5.662 -9.191 -9.860 1.00 96.44 82 GLN A C 1
ATOM 632 O O . GLN A 1 82 ? -5.380 -9.764 -10.907 1.00 96.44 82 GLN A O 1
ATOM 637 N N . CYS A 1 83 ? -5.560 -7.868 -9.720 1.00 97.56 83 CYS A N 1
ATOM 638 C CA . CYS A 1 83 ? -5.081 -6.981 -10.777 1.00 97.56 83 CYS A CA 1
ATOM 639 C C . CYS A 1 83 ? -3.614 -7.257 -11.137 1.00 97.56 83 CYS A C 1
ATOM 641 O O . CYS A 1 83 ? -3.256 -7.257 -12.315 1.00 97.56 83 CYS A O 1
ATOM 643 N N . LEU A 1 84 ? -2.771 -7.518 -10.133 1.00 96.19 84 LEU A N 1
ATOM 644 C CA . LEU A 1 84 ? -1.372 -7.894 -10.346 1.00 96.19 84 LEU A CA 1
ATOM 645 C C . LEU A 1 84 ? -1.225 -9.337 -10.849 1.00 96.19 84 LEU A C 1
ATOM 647 O O . LEU A 1 84 ? -0.308 -9.620 -11.625 1.00 96.19 84 LEU A O 1
ATOM 651 N N . GLY A 1 85 ? -2.114 -10.237 -10.422 1.00 94.88 85 GLY A N 1
ATOM 652 C CA . GLY A 1 85 ? -2.107 -11.645 -10.810 1.00 94.88 85 GLY A CA 1
ATOM 653 C C . GLY A 1 85 ? -0.752 -12.294 -10.535 1.00 94.88 85 GLY A C 1
ATOM 654 O O . GLY A 1 85 ? -0.179 -12.137 -9.456 1.00 94.88 85 GLY A O 1
ATOM 655 N N . ASP A 1 86 ? -0.194 -12.957 -11.546 1.00 93.94 86 ASP A N 1
ATOM 656 C CA . ASP A 1 86 ? 1.077 -13.681 -11.436 1.00 93.94 86 ASP A CA 1
ATOM 657 C C . ASP A 1 86 ? 2.299 -12.775 -11.170 1.00 93.94 86 ASP A C 1
ATOM 659 O O . ASP A 1 86 ? 3.387 -13.273 -10.875 1.00 93.94 86 ASP A O 1
ATOM 663 N N . GLN A 1 87 ? 2.148 -11.446 -11.277 1.00 94.38 87 GLN A N 1
ATOM 664 C CA . GLN A 1 87 ? 3.194 -10.474 -10.940 1.00 94.38 87 GLN A CA 1
ATOM 665 C C . GLN A 1 87 ? 3.188 -10.073 -9.460 1.00 94.38 87 GLN A C 1
ATOM 667 O O . GLN A 1 87 ? 4.120 -9.383 -9.041 1.00 94.38 87 GLN A O 1
ATOM 672 N N . TYR A 1 88 ? 2.186 -10.473 -8.665 1.00 95.00 88 TYR A N 1
ATOM 673 C CA . TYR A 1 88 ? 2.008 -9.985 -7.293 1.00 95.00 88 TYR A CA 1
ATOM 674 C C . TYR A 1 88 ? 3.278 -10.122 -6.447 1.00 95.00 88 TYR A C 1
ATOM 676 O O . TYR A 1 88 ? 3.774 -9.116 -5.950 1.00 95.00 88 TYR A O 1
ATOM 684 N N . ASP A 1 89 ? 3.869 -11.316 -6.367 1.00 93.56 89 ASP A N 1
ATOM 685 C CA . ASP A 1 89 ? 5.066 -11.558 -5.546 1.00 93.56 89 ASP A CA 1
ATOM 686 C C . ASP A 1 89 ? 6.284 -10.747 -6.004 1.00 93.56 89 ASP A C 1
ATOM 688 O O . ASP A 1 89 ? 7.083 -10.275 -5.192 1.00 93.56 89 ASP A O 1
ATOM 692 N N . SER A 1 90 ? 6.421 -10.556 -7.317 1.00 94.25 90 SER A N 1
ATOM 693 C CA . SER A 1 90 ? 7.513 -9.773 -7.893 1.00 94.25 90 SER A CA 1
ATOM 694 C C . SER A 1 90 ? 7.360 -8.277 -7.623 1.00 94.25 90 SER A C 1
ATOM 696 O O . SER A 1 90 ? 8.343 -7.605 -7.311 1.00 94.25 90 SER A O 1
ATOM 698 N N . CYS A 1 91 ? 6.130 -7.762 -7.699 1.00 95.56 91 CYS A N 1
ATOM 699 C CA . CYS A 1 91 ? 5.829 -6.356 -7.475 1.00 95.56 91 CYS A CA 1
ATOM 700 C C . CYS A 1 91 ? 5.801 -6.008 -5.990 1.00 95.56 91 CYS A C 1
ATOM 702 O O . CYS A 1 91 ? 6.340 -4.977 -5.597 1.00 95.56 91 CYS A O 1
ATOM 704 N N . MET A 1 92 ? 5.254 -6.893 -5.157 1.00 96.12 92 MET A N 1
ATOM 705 C CA . MET A 1 92 ? 5.149 -6.745 -3.702 1.00 96.12 92 MET A CA 1
ATOM 706 C C . MET A 1 92 ? 6.396 -7.252 -2.967 1.00 96.12 92 MET A C 1
ATOM 708 O O . MET A 1 92 ? 6.343 -7.713 -1.823 1.00 96.12 92 MET A O 1
ATOM 712 N N . SER A 1 93 ? 7.551 -7.124 -3.619 1.00 94.75 93 SER A N 1
ATOM 713 C CA . SER A 1 93 ? 8.863 -7.368 -3.038 1.00 94.75 93 SER A CA 1
ATO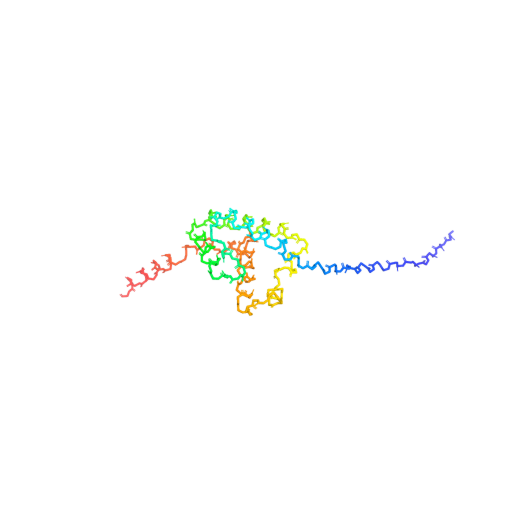M 714 C C . SER A 1 93 ? 9.498 -6.055 -2.601 1.00 94.75 93 SER A C 1
ATOM 716 O O . SER A 1 93 ? 9.570 -5.100 -3.370 1.00 94.75 93 SER A O 1
ATOM 718 N N . LYS A 1 94 ? 10.069 -6.030 -1.393 1.00 95.44 94 LYS A N 1
ATOM 719 C CA . LYS A 1 94 ? 10.856 -4.886 -0.900 1.00 95.44 94 LYS A CA 1
ATOM 720 C C . LYS A 1 94 ? 11.952 -4.482 -1.898 1.00 95.44 94 LYS A C 1
ATOM 722 O O . LYS A 1 94 ? 12.207 -3.298 -2.090 1.00 95.44 94 LYS A O 1
ATOM 727 N N . LEU A 1 95 ? 12.579 -5.463 -2.555 1.00 94.44 95 LEU A N 1
ATOM 728 C CA . LEU A 1 95 ? 13.654 -5.216 -3.518 1.00 94.44 95 LEU A CA 1
ATOM 729 C C . LEU A 1 95 ? 13.167 -4.503 -4.784 1.00 94.44 95 LEU A C 1
ATOM 731 O O . LEU A 1 95 ? 13.932 -3.732 -5.351 1.00 94.44 95 LEU A O 1
ATOM 735 N N . ASN A 1 96 ? 11.917 -4.716 -5.204 1.00 94.88 96 ASN A N 1
ATOM 736 C CA . ASN A 1 96 ? 11.343 -4.042 -6.370 1.00 94.88 96 ASN A CA 1
ATOM 737 C C . ASN A 1 96 ? 11.261 -2.521 -6.153 1.00 94.88 96 ASN A C 1
ATOM 739 O O . ASN A 1 96 ? 11.657 -1.738 -7.016 1.00 94.88 96 ASN A O 1
ATOM 743 N N . PHE A 1 97 ? 10.821 -2.103 -4.964 1.00 96.31 97 PHE A N 1
ATOM 744 C CA . PHE A 1 97 ? 10.721 -0.688 -4.601 1.00 96.31 97 PHE A CA 1
ATOM 745 C C . PHE A 1 97 ? 12.094 -0.040 -4.407 1.00 96.31 97 PHE A C 1
ATOM 747 O O . PHE A 1 97 ? 12.340 1.035 -4.946 1.00 96.31 97 PHE A O 1
ATOM 754 N N . ILE A 1 98 ? 13.029 -0.730 -3.743 1.00 96.50 98 ILE A N 1
ATOM 755 C CA . ILE A 1 98 ? 14.411 -0.240 -3.595 1.00 96.50 98 ILE A CA 1
ATOM 756 C C . ILE A 1 98 ? 15.080 -0.075 -4.966 1.00 96.50 98 ILE A C 1
ATOM 758 O O . ILE A 1 98 ? 15.707 0.947 -5.230 1.00 96.50 98 ILE A O 1
ATOM 762 N N . ALA A 1 99 ? 14.919 -1.050 -5.866 1.00 93.50 99 ALA A N 1
ATOM 763 C CA . ALA A 1 99 ? 15.447 -0.962 -7.228 1.00 93.50 99 ALA A CA 1
ATOM 764 C C . ALA A 1 99 ? 14.817 0.185 -8.040 1.00 93.50 99 ALA A C 1
ATOM 766 O O . ALA A 1 99 ? 15.435 0.675 -8.983 1.00 93.50 99 ALA A O 1
ATOM 767 N N . SER A 1 100 ? 13.616 0.627 -7.657 1.00 91.25 100 SER A N 1
ATOM 768 C CA . SER A 1 100 ? 12.907 1.762 -8.258 1.00 91.25 100 SER A CA 1
ATOM 769 C C . SER A 1 100 ? 13.265 3.115 -7.625 1.00 91.25 100 SER A C 1
ATOM 771 O O . SER A 1 100 ? 12.761 4.138 -8.079 1.00 91.25 100 SER A O 1
ATOM 773 N N . GLY A 1 101 ? 14.153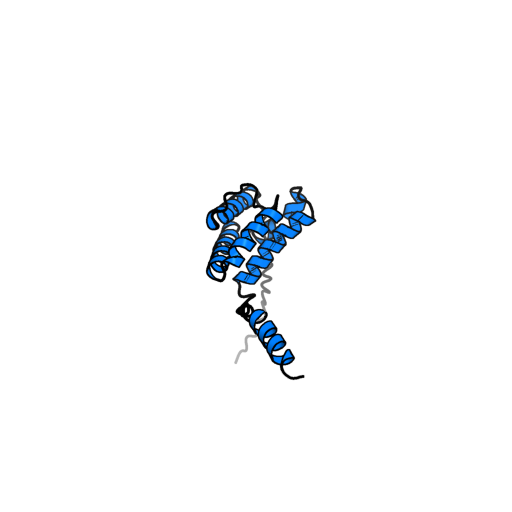 3.138 -6.623 1.00 94.81 101 GLY A N 1
ATOM 774 C CA . GLY A 1 101 ? 14.662 4.360 -5.993 1.00 94.81 101 GLY A CA 1
ATOM 775 C C . GLY A 1 101 ? 14.062 4.698 -4.626 1.00 94.81 101 GLY A C 1
ATOM 776 O O . GLY A 1 101 ? 14.430 5.727 -4.064 1.00 94.81 101 GLY A O 1
ATOM 777 N N . GLU A 1 102 ? 13.186 3.853 -4.075 1.00 96.31 102 GLU A N 1
ATOM 778 C CA . GLU A 1 102 ? 12.611 4.073 -2.742 1.00 96.31 102 GLU A CA 1
ATOM 779 C C . GLU A 1 102 ? 13.609 3.782 -1.618 1.00 96.31 102 GLU A C 1
ATOM 781 O O . GLU A 1 102 ? 14.496 2.925 -1.739 1.00 96.31 102 GLU A O 1
ATOM 786 N N . SER A 1 103 ? 13.423 4.453 -0.479 1.00 97.75 103 SER A N 1
ATOM 787 C CA . SER A 1 103 ? 14.184 4.144 0.731 1.00 97.75 103 SER A CA 1
ATOM 788 C C . SER A 1 103 ? 13.879 2.711 1.207 1.00 97.75 103 SER A C 1
ATOM 790 O O . SER A 1 103 ? 12.752 2.223 1.053 1.00 97.75 103 SER A O 1
ATOM 792 N N . PRO A 1 104 ? 14.848 1.987 1.801 1.00 97.31 104 PRO A N 1
ATOM 793 C CA . PRO A 1 104 ? 14.583 0.675 2.387 1.00 97.31 104 PRO A CA 1
ATOM 794 C C . PRO A 1 104 ? 13.464 0.686 3.434 1.00 97.31 104 PRO A C 1
ATOM 796 O O . PRO A 1 104 ? 12.783 -0.332 3.599 1.00 97.31 104 PRO A O 1
ATOM 799 N N . GLU A 1 105 ? 13.297 1.805 4.137 1.00 96.88 105 GLU A N 1
ATOM 800 C CA . GLU A 1 105 ? 12.268 2.042 5.142 1.00 96.88 105 GLU A CA 1
ATOM 801 C C . GLU A 1 105 ? 10.880 2.149 4.502 1.00 96.88 105 GLU A C 1
ATOM 803 O O . GLU A 1 105 ? 9.980 1.406 4.899 1.00 96.88 105 GLU A O 1
ATOM 808 N N . ASP A 1 106 ? 10.714 2.991 3.479 1.00 97.06 106 ASP A N 1
ATOM 809 C CA . ASP A 1 106 ? 9.431 3.189 2.793 1.00 97.06 106 ASP A CA 1
ATOM 810 C C . ASP A 1 106 ? 9.020 1.941 2.007 1.00 97.06 106 ASP A C 1
ATOM 812 O O . ASP A 1 106 ? 7.887 1.465 2.125 1.00 97.06 106 ASP A O 1
ATOM 816 N N . ALA A 1 107 ? 9.971 1.319 1.304 1.00 97.69 107 ALA A N 1
ATOM 817 C CA . ALA A 1 107 ? 9.762 0.048 0.618 1.00 97.69 107 ALA A CA 1
ATOM 818 C C . ALA A 1 107 ? 9.252 -1.041 1.575 1.00 97.69 107 ALA A C 1
ATOM 820 O O . ALA A 1 107 ? 8.335 -1.802 1.255 1.00 97.69 107 ALA A O 1
ATOM 821 N N . GLN A 1 108 ? 9.843 -1.126 2.771 1.00 97.50 108 GLN A N 1
ATOM 822 C CA . GLN A 1 108 ? 9.414 -2.079 3.787 1.00 97.50 108 GLN A CA 1
ATOM 823 C C . GLN A 1 108 ? 8.055 -1.709 4.378 1.00 97.50 108 GLN A C 1
ATOM 825 O O . GLN A 1 108 ? 7.227 -2.600 4.553 1.00 97.50 108 GLN A O 1
ATOM 830 N N . ALA A 1 109 ? 7.816 -0.433 4.679 1.00 97.75 109 ALA A N 1
ATOM 831 C CA . ALA A 1 109 ? 6.551 0.033 5.233 1.00 97.75 109 ALA A CA 1
ATOM 832 C C . ALA A 1 109 ? 5.383 -0.260 4.283 1.00 97.75 109 ALA A C 1
ATOM 834 O O . ALA A 1 109 ? 4.363 -0.797 4.716 1.00 97.75 109 ALA A O 1
ATOM 835 N N . TYR A 1 110 ? 5.557 0.004 2.986 1.00 98.06 110 TYR A N 1
ATOM 836 C CA . TYR A 1 110 ? 4.554 -0.286 1.966 1.00 98.06 110 TYR A CA 1
ATOM 837 C C . TYR A 1 110 ? 4.253 -1.789 1.859 1.00 98.06 110 TYR A C 1
ATOM 839 O O . TYR A 1 110 ? 3.100 -2.209 1.973 1.00 98.06 110 TYR A O 1
ATOM 847 N N . VAL A 1 111 ? 5.286 -2.628 1.703 1.00 97.75 111 VAL A N 1
ATOM 848 C CA . VAL A 1 111 ? 5.105 -4.087 1.596 1.00 97.75 111 VAL A CA 1
ATOM 849 C C . VAL A 1 111 ? 4.493 -4.663 2.873 1.00 97.75 111 VAL A C 1
ATOM 851 O O . VAL A 1 111 ? 3.614 -5.523 2.804 1.00 97.75 111 VAL A O 1
ATOM 854 N N . GLN A 1 112 ? 4.926 -4.190 4.042 1.00 97.12 112 GLN A N 1
ATOM 855 C CA . GLN A 1 112 ? 4.394 -4.653 5.318 1.00 97.12 112 GLN A CA 1
ATOM 856 C C . GLN A 1 112 ? 2.929 -4.253 5.498 1.00 97.12 112 GLN A C 1
ATOM 858 O O . GLN A 1 112 ? 2.161 -5.060 6.009 1.00 97.12 112 GLN A O 1
ATOM 863 N N . LEU A 1 113 ? 2.521 -3.063 5.050 1.00 97.50 113 LEU A N 1
ATOM 864 C CA . LEU A 1 113 ? 1.121 -2.647 5.088 1.00 97.50 113 LEU A CA 1
ATOM 865 C C . LEU A 1 113 ? 0.227 -3.633 4.322 1.00 97.50 113 LEU A C 1
ATOM 867 O O . LEU A 1 113 ? -0.776 -4.092 4.861 1.00 97.50 113 LEU A O 1
ATOM 871 N N . PHE A 1 114 ? 0.615 -4.020 3.104 1.00 97.38 114 PHE A N 1
ATOM 872 C CA . PHE A 1 114 ? -0.141 -4.998 2.312 1.00 97.38 114 PHE A CA 1
ATOM 873 C C . PHE A 1 114 ? -0.132 -6.406 2.908 1.00 97.38 114 PHE A C 1
ATOM 875 O O . PHE A 1 114 ? -1.157 -7.081 2.851 1.00 97.38 114 PHE A O 1
ATOM 882 N N . ARG A 1 115 ? 0.975 -6.830 3.531 1.00 95.50 115 ARG A N 1
ATOM 883 C CA . ARG A 1 115 ? 1.036 -8.101 4.277 1.00 95.50 115 ARG A CA 1
ATOM 884 C C . ARG A 1 115 ? 0.142 -8.095 5.514 1.00 95.50 115 ARG A C 1
ATOM 886 O O . ARG A 1 115 ? -0.464 -9.113 5.823 1.00 95.50 115 ARG A O 1
ATOM 893 N N . THR A 1 116 ? 0.053 -6.968 6.215 1.00 94.06 116 THR A N 1
ATOM 894 C CA . THR A 1 116 ? -0.874 -6.810 7.341 1.00 94.06 116 THR A CA 1
ATOM 895 C C . THR A 1 116 ? -2.317 -6.892 6.850 1.00 94.06 116 THR A C 1
ATOM 897 O O . THR A 1 116 ? -3.076 -7.688 7.381 1.00 94.06 116 THR A O 1
ATOM 900 N N . MET A 1 117 ? -2.677 -6.169 5.781 1.00 95.38 117 MET A N 1
ATOM 901 C CA . MET A 1 117 ? -4.017 -6.278 5.186 1.00 95.38 117 MET A CA 1
ATOM 902 C C . MET A 1 117 ? -4.328 -7.715 4.748 1.00 95.38 117 MET A C 1
ATOM 904 O O . MET A 1 117 ? -5.402 -8.221 5.030 1.00 95.38 117 MET A O 1
ATOM 908 N N . G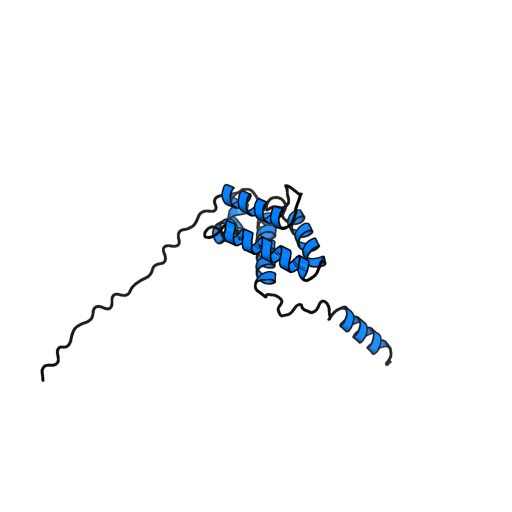LU A 1 118 ? -3.391 -8.400 4.091 1.00 93.44 118 GLU A N 1
ATOM 909 C CA . GLU A 1 118 ? -3.529 -9.818 3.730 1.00 93.44 118 GLU A CA 1
ATOM 910 C C . GLU A 1 118 ? -3.829 -10.699 4.942 1.00 93.44 118 GLU A C 1
ATOM 912 O O . GLU A 1 118 ? -4.808 -11.443 4.934 1.00 93.44 118 GLU A O 1
ATOM 917 N N . PHE A 1 119 ? -3.035 -10.560 6.005 1.00 91.88 119 PHE A N 1
ATOM 918 C CA . PHE A 1 119 ? -3.255 -11.286 7.247 1.00 91.88 119 PHE A CA 1
ATOM 919 C C . PHE A 1 119 ? -4.646 -11.006 7.822 1.00 91.88 119 PHE A C 1
ATOM 921 O O . PHE A 1 119 ? -5.371 -11.946 8.135 1.00 91.88 119 PHE A O 1
ATOM 928 N N . ASP A 1 120 ? -5.049 -9.741 7.917 1.00 90.31 120 ASP A N 1
ATOM 929 C CA . ASP A 1 120 ? -6.342 -9.348 8.482 1.00 90.31 120 ASP A CA 1
ATOM 930 C C . ASP A 1 120 ? -7.517 -9.933 7.675 1.00 90.31 120 ASP A C 1
ATOM 932 O O . ASP A 1 120 ? -8.511 -10.386 8.251 1.00 90.31 120 ASP A O 1
ATOM 936 N N . CYS A 1 121 ? -7.382 -9.971 6.347 1.00 90.38 121 CYS A N 1
ATOM 937 C CA . CYS A 1 121 ? -8.432 -10.369 5.412 1.00 90.38 121 CYS A CA 1
ATOM 938 C C . CYS A 1 121 ? -8.581 -11.879 5.226 1.00 90.38 121 CYS A C 1
ATOM 940 O O . CYS A 1 121 ? -9.707 -12.360 5.103 1.00 90.38 121 CYS A O 1
ATOM 942 N N . ASP A 1 122 ? -7.485 -12.637 5.281 1.00 84.00 122 ASP A N 1
ATOM 943 C CA . ASP A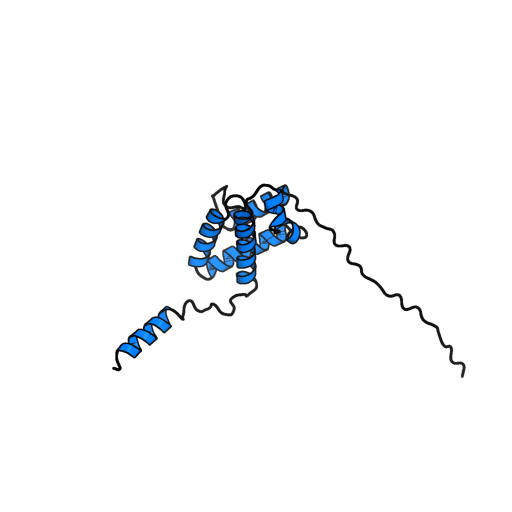 1 122 ? -7.502 -14.101 5.157 1.00 84.00 122 ASP A CA 1
ATOM 944 C C . ASP A 1 122 ? -7.761 -14.807 6.506 1.00 84.00 122 ASP A C 1
ATOM 946 O O . ASP A 1 122 ? -7.527 -16.006 6.675 1.00 84.00 122 ASP A O 1
ATOM 950 N N . GLY A 1 123 ? -8.299 -14.072 7.488 1.00 69.44 123 GLY A N 1
ATOM 951 C CA . GLY A 1 123 ? -8.749 -14.626 8.764 1.00 69.44 123 GLY A CA 1
ATOM 952 C C . GLY A 1 123 ? -7.719 -14.565 9.891 1.00 69.44 123 GLY A C 1
ATOM 953 O O . GLY A 1 123 ? -7.901 -15.237 10.913 1.00 69.44 123 GLY A O 1
ATOM 954 N N . GLY A 1 124 ? -6.700 -13.708 9.775 1.00 57.59 124 GLY A N 1
ATOM 955 C CA . GLY A 1 124 ? -5.757 -13.368 10.849 1.00 57.59 124 GLY A CA 1
ATOM 956 C C . GLY A 1 124 ? -6.441 -12.961 12.158 1.00 57.59 124 GLY A C 1
ATOM 957 O O . GLY A 1 124 ? -5.862 -13.117 13.237 1.00 57.59 124 GLY A O 1
ATOM 958 N N . PHE A 1 125 ? -7.729 -12.594 12.080 1.00 49.50 125 PHE A N 1
ATOM 959 C CA . PHE A 1 125 ? -8.586 -12.227 13.200 1.00 49.50 125 PHE A CA 1
ATOM 960 C C . PHE A 1 125 ? -9.914 -12.973 13.363 1.00 49.50 125 PHE A C 1
ATOM 962 O O . PHE A 1 125 ? -10.850 -12.422 13.943 1.00 49.50 125 PHE A O 1
ATOM 969 N N . ILE A 1 126 ? -9.953 -14.296 13.157 1.00 50.50 126 ILE A N 1
ATOM 970 C CA . ILE A 1 126 ? -10.924 -15.102 13.945 1.00 50.50 126 ILE A CA 1
ATOM 971 C C . ILE A 1 126 ? -10.715 -14.884 15.480 1.00 50.50 126 ILE A C 1
ATOM 973 O O . ILE A 1 126 ? -11.540 -15.285 16.299 1.00 50.50 126 ILE A O 1
ATOM 977 N N . ARG A 1 127 ? -9.659 -14.164 15.909 1.00 41.97 127 ARG A N 1
ATOM 978 C CA . ARG A 1 127 ? -9.369 -13.796 17.305 1.00 41.97 127 ARG A CA 1
ATOM 979 C C . ARG A 1 127 ? -9.461 -12.316 17.716 1.00 41.97 127 ARG A C 1
ATOM 981 O O . ARG A 1 127 ? -9.285 -12.066 18.906 1.00 41.97 127 ARG A O 1
ATOM 988 N N . GLU A 1 128 ? -9.809 -11.361 16.851 1.00 40.97 128 GLU A N 1
ATOM 989 C CA . GLU A 1 128 ? -10.032 -9.959 17.287 1.00 40.97 128 GLU A CA 1
ATOM 990 C C . GLU A 1 128 ? -11.477 -9.477 17.141 1.00 40.97 128 GLU A C 1
ATOM 992 O O . GLU A 1 128 ? -11.768 -8.286 17.114 1.00 40.97 128 GLU A O 1
ATOM 997 N N . THR A 1 129 ? -12.427 -10.388 17.353 1.00 41.16 129 THR A N 1
ATOM 998 C CA . THR A 1 129 ? -13.743 -10.046 17.940 1.00 41.16 129 THR A CA 1
ATOM 999 C C . THR A 1 129 ? -13.639 -9.452 19.357 1.00 41.16 129 THR A C 1
ATOM 1001 O O . THR A 1 129 ? -14.614 -9.355 20.103 1.00 41.16 129 THR A O 1
ATOM 1004 N N . LYS A 1 130 ? -12.450 -9.008 19.758 1.00 44.66 130 LYS A N 1
ATOM 1005 C CA . LYS A 1 130 ? -12.151 -8.405 21.036 1.00 44.66 130 LYS A CA 1
ATOM 1006 C C . LYS A 1 130 ? -11.560 -6.997 20.819 1.00 44.66 130 LYS A C 1
ATOM 1008 O O . LYS A 1 130 ? -10.464 -6.686 21.259 1.00 44.66 130 LYS A O 1
ATOM 1013 N N . ILE A 1 131 ? -12.409 -6.099 20.314 1.00 47.22 131 ILE A N 1
ATOM 1014 C CA . ILE A 1 131 ? -12.600 -4.750 20.900 1.00 47.22 131 ILE A CA 1
ATOM 1015 C C . ILE A 1 131 ? -13.298 -4.860 22.293 1.00 47.22 131 ILE A C 1
ATOM 1017 O O . ILE A 1 131 ? -13.429 -3.898 23.044 1.00 47.22 131 ILE A O 1
ATOM 1021 N N . LEU A 1 132 ? -13.661 -6.082 22.709 1.00 47.09 132 LEU A N 1
ATOM 1022 C CA . LEU A 1 132 ? -14.193 -6.497 24.015 1.00 47.09 132 LEU A CA 1
ATOM 1023 C C . LEU A 1 132 ? -13.191 -7.129 25.034 1.00 47.09 132 LEU A C 1
ATOM 1025 O O . LEU A 1 132 ? -13.594 -8.033 25.766 1.00 47.09 132 LEU A O 1
ATOM 1029 N N . PRO A 1 133 ? -11.911 -6.723 25.156 1.00 50.44 133 PRO A N 1
ATOM 1030 C CA . PRO A 1 133 ? -11.126 -7.036 26.333 1.00 50.44 133 PRO A CA 1
ATOM 1031 C C . PRO A 1 133 ? -10.693 -5.748 27.014 1.00 50.44 133 PRO A C 1
ATOM 1033 O O . PRO A 1 133 ? -10.710 -5.745 28.222 1.00 50.44 133 PRO A O 1
ATOM 1036 N N . PHE A 1 134 ? -10.413 -4.627 26.339 1.00 53.88 134 PHE A N 1
ATOM 1037 C CA . PHE A 1 134 ? -9.953 -3.439 27.064 1.00 53.88 134 PHE A CA 1
ATOM 1038 C C . PHE A 1 134 ? -11.055 -2.851 27.957 1.00 53.88 134 PHE A C 1
ATOM 1040 O O . PHE A 1 134 ? -10.825 -2.618 29.139 1.00 53.88 134 PHE A O 1
ATOM 1047 N N . PHE A 1 135 ? -12.287 -2.725 27.450 1.00 52.12 135 PHE A N 1
ATOM 1048 C CA . PHE A 1 135 ? -13.409 -2.230 28.257 1.00 52.12 135 PHE A CA 1
ATOM 1049 C C . PHE A 1 135 ? -13.817 -3.208 29.378 1.00 52.12 135 PHE A C 1
ATOM 1051 O O . PHE A 1 135 ? -14.125 -2.785 30.489 1.00 52.12 135 PHE A O 1
ATOM 1058 N N . TRP A 1 136 ? -13.764 -4.523 29.128 1.00 52.03 136 TRP A N 1
ATOM 1059 C CA . TRP A 1 136 ? -14.051 -5.545 30.146 1.00 52.03 136 TRP A CA 1
ATOM 1060 C C . TRP A 1 136 ? -12.915 -5.708 31.164 1.00 52.03 136 TRP A C 1
ATOM 1062 O O . TRP A 1 136 ? -13.189 -5.864 32.346 1.00 52.03 136 TRP A O 1
ATOM 1072 N N . ILE A 1 137 ? -11.654 -5.614 30.743 1.00 59.56 137 ILE A N 1
ATOM 1073 C CA . ILE A 1 137 ? -10.469 -5.647 31.608 1.00 59.56 137 ILE A CA 1
ATOM 1074 C C . ILE A 1 137 ? -10.456 -4.411 32.504 1.00 59.56 137 ILE A C 1
ATOM 1076 O O . ILE A 1 137 ? -10.288 -4.562 33.709 1.00 59.56 137 ILE A O 1
ATOM 1080 N N . LEU A 1 138 ? -10.729 -3.212 31.973 1.00 57.94 138 LEU A N 1
ATOM 1081 C CA . LEU A 1 138 ? -10.895 -2.011 32.798 1.00 57.94 138 LEU A CA 1
ATOM 1082 C C . LEU A 1 138 ? -12.018 -2.185 33.827 1.00 57.94 138 LEU A C 1
ATOM 1084 O O . LEU A 1 138 ? -11.822 -1.881 34.999 1.00 57.94 138 LEU A O 1
ATOM 1088 N N . LYS A 1 139 ? -13.159 -2.760 33.429 1.00 58.03 139 LYS A N 1
ATOM 1089 C CA . LYS A 1 139 ? -14.287 -3.006 34.339 1.00 58.03 139 LYS A CA 1
ATOM 1090 C C . LYS A 1 139 ? -14.007 -4.107 35.374 1.00 58.03 139 LYS A C 1
ATOM 1092 O O . LYS A 1 139 ? -14.551 -4.054 36.475 1.00 58.03 139 LYS A O 1
ATOM 1097 N N . ILE A 1 140 ? -13.152 -5.082 35.061 1.00 59.81 140 ILE A N 1
ATOM 1098 C CA . ILE A 1 140 ? -12.645 -6.075 36.022 1.00 59.81 140 ILE A CA 1
ATOM 1099 C C . ILE A 1 140 ? -11.689 -5.404 37.017 1.00 59.81 140 ILE A C 1
ATOM 1101 O O . ILE A 1 140 ? -11.856 -5.602 38.216 1.00 59.81 140 ILE A O 1
ATOM 1105 N N . PHE A 1 141 ? -10.748 -4.572 36.552 1.00 55.59 141 PHE A N 1
ATOM 1106 C CA . PHE A 1 141 ? -9.829 -3.819 37.420 1.00 55.59 141 PHE A CA 1
ATOM 1107 C C . PHE A 1 141 ? -10.543 -2.788 38.307 1.00 55.59 141 PHE A C 1
ATOM 1109 O O . PHE A 1 141 ? -10.124 -2.538 39.436 1.00 55.59 141 PHE A O 1
ATOM 1116 N N . GLU A 1 142 ? -11.634 -2.196 37.829 1.00 64.81 142 GLU A N 1
ATOM 1117 C CA . GLU A 1 142 ? -12.434 -1.254 38.610 1.00 64.81 142 GLU A CA 1
ATOM 1118 C C . GLU A 1 142 ? -13.296 -1.957 39.672 1.00 64.81 142 GLU A C 1
ATOM 1120 O O . GLU A 1 142 ? -13.461 -1.436 40.775 1.00 64.81 142 GLU A O 1
ATOM 1125 N N . ASN A 1 143 ? -13.779 -3.174 39.395 1.00 55.62 143 ASN A N 1
ATOM 1126 C CA . ASN A 1 143 ? -14.488 -3.980 40.392 1.00 55.62 143 ASN A CA 1
ATOM 1127 C C . ASN A 1 143 ? -13.553 -4.617 41.431 1.00 55.62 143 ASN A C 1
ATOM 1129 O O . ASN A 1 143 ? -13.953 -4.759 42.582 1.00 55.62 143 ASN A O 1
ATOM 1133 N N . SER A 1 144 ? -12.304 -4.947 41.088 1.00 54.41 144 SER A N 1
ATOM 1134 C CA . SER A 1 144 ? -11.345 -5.490 42.062 1.00 54.41 144 SER A CA 1
ATOM 1135 C C . SER A 1 144 ? -10.763 -4.437 43.015 1.00 54.41 144 SER A C 1
ATOM 1137 O O . SER A 1 144 ? -10.332 -4.799 44.106 1.00 54.41 144 SER A O 1
ATOM 1139 N N . LYS A 1 145 ? -10.846 -3.137 42.693 1.00 54.50 145 LYS A N 1
ATOM 1140 C CA . LYS A 1 145 ? -10.521 -2.045 43.635 1.00 54.50 145 LYS A CA 1
ATOM 1141 C C . LYS A 1 145 ? -11.579 -1.792 44.719 1.00 54.50 145 LYS A C 1
ATOM 1143 O O . LYS A 1 145 ? -11.310 -1.015 45.626 1.00 54.50 145 LYS A O 1
ATOM 1148 N N . LYS A 1 146 ? -12.762 -2.415 44.653 1.00 53.75 146 LYS A N 1
ATOM 1149 C CA . LYS A 1 146 ? -13.828 -2.259 45.667 1.00 53.75 146 LYS A CA 1
ATOM 1150 C C . LYS A 1 146 ? -13.827 -3.345 46.753 1.00 53.75 146 LYS A C 1
ATOM 1152 O O . LYS A 1 146 ? -14.751 -3.386 47.558 1.00 53.75 146 LYS A O 1
ATOM 1157 N N . THR A 1 147 ? -12.812 -4.212 46.779 1.00 48.12 147 THR A N 1
ATOM 1158 C CA . THR A 1 147 ? -12.731 -5.364 47.702 1.00 48.12 147 THR A CA 1
ATOM 1159 C C . THR A 1 147 ? -11.424 -5.412 48.500 1.00 48.12 147 THR A C 1
ATOM 1161 O O . THR A 1 147 ? -10.932 -6.493 48.822 1.00 48.12 147 THR A O 1
ATOM 1164 N N . PHE A 1 148 ? -10.865 -4.247 48.827 1.00 46.41 148 PHE A N 1
ATOM 1165 C CA . PHE A 1 148 ? -9.866 -4.100 49.884 1.00 46.41 148 PHE A CA 1
ATOM 1166 C C . PHE A 1 148 ? -10.126 -2.817 50.671 1.00 46.41 148 PHE A C 1
ATOM 1168 O O . PHE A 1 148 ? -10.525 -1.823 50.021 1.00 46.41 148 PHE A O 1
#

Foldseek 3Di:
DDDDDDDDDPPPPPPPPPPPQQADDVVLLLVLVVQLCVLLVNPDPCLALQCVVVVLVSLVVLVVVPPRSLVSNLVSLVSSCVSCDSCNVNCLDLVNVVVVPDDSVSSCSRSVSSVVSVCSNVCVPVPVVPVPPVVVVVVVVVVVVVPD